Protein AF-A0A804QPY0-F1 (afdb_monomer)

pLDDT: mean 71.07, std 9.83, range [40.19, 86.0]

Radius of gyration: 13.79 Å; Cα contacts (8 Å, |Δi|>4): 70; chains: 1; bounding box: 32×30×35 Å

Structure (mmCIF, N/CA/C/O backbone):
data_AF-A0A804QPY0-F1
#
_entry.id   AF-A0A804QPY0-F1
#
loop_
_atom_site.group_PDB
_atom_site.id
_atom_site.type_symbol
_atom_site.label_atom_id
_atom_site.label_alt_id
_atom_site.label_comp_id
_atom_site.label_asym_id
_atom_site.label_entity_id
_atom_site.label_seq_id
_atom_site.pdbx_PDB_ins_code
_atom_site.Cartn_x
_atom_site.Cartn_y
_atom_site.Cartn_z
_atom_site.occupancy
_atom_site.B_iso_or_equiv
_atom_site.auth_seq_id
_atom_site.auth_comp_id
_atom_site.auth_asym_id
_atom_site.auth_atom_id
_atom_site.pdbx_PDB_model_num
ATOM 1 N N . MET A 1 1 ? -19.827 -6.865 2.631 1.00 59.22 1 MET A N 1
ATOM 2 C CA . MET A 1 1 ? -18.628 -6.000 2.678 1.00 59.22 1 MET A CA 1
ATOM 3 C C . MET A 1 1 ? -17.445 -6.795 3.195 1.00 59.22 1 MET A C 1
ATOM 5 O O . MET A 1 1 ? -17.617 -7.568 4.128 1.00 59.22 1 MET A O 1
ATOM 9 N N . TRP A 1 2 ? -16.273 -6.651 2.582 1.00 71.25 2 TRP A N 1
ATOM 10 C CA . TRP A 1 2 ? -15.052 -7.360 2.980 1.00 71.25 2 TRP A CA 1
ATOM 11 C C . TRP A 1 2 ? -14.426 -6.746 4.248 1.00 71.25 2 TRP A C 1
ATOM 13 O O . TRP A 1 2 ? -13.982 -7.489 5.119 1.00 71.25 2 TRP A O 1
ATOM 23 N N . ALA A 1 3 ? -14.504 -5.421 4.409 1.00 67.69 3 ALA A N 1
ATOM 24 C CA . ALA A 1 3 ? -13.954 -4.667 5.540 1.00 67.69 3 ALA A CA 1
ATOM 25 C C . ALA A 1 3 ? -14.430 -5.157 6.923 1.00 67.69 3 ALA A C 1
ATOM 27 O O . ALA A 1 3 ? -13.619 -5.367 7.815 1.00 67.69 3 ALA A O 1
ATOM 28 N N . VAL A 1 4 ? -15.726 -5.446 7.095 1.00 68.56 4 VAL A N 1
ATOM 29 C CA . VAL A 1 4 ? -16.289 -5.966 8.365 1.00 68.56 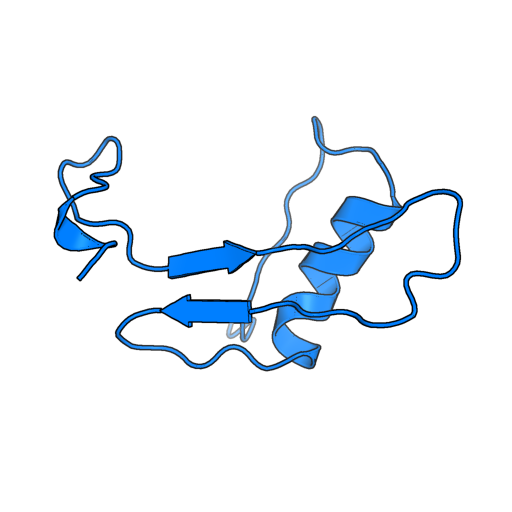4 VAL A CA 1
ATOM 30 C C . VAL A 1 4 ? -15.767 -7.348 8.764 1.00 68.56 4 VAL A C 1
ATOM 32 O O . VAL A 1 4 ? -15.858 -7.712 9.932 1.00 68.56 4 VAL A O 1
ATOM 35 N N . LYS A 1 5 ? -15.221 -8.124 7.821 1.00 78.50 5 LYS A N 1
ATOM 36 C CA . LYS A 1 5 ? -14.626 -9.438 8.110 1.00 78.50 5 LYS A CA 1
ATOM 37 C C . LYS A 1 5 ? -13.149 -9.353 8.496 1.00 78.50 5 LYS A C 1
ATOM 39 O O . LYS A 1 5 ? -12.597 -10.344 8.958 1.00 78.50 5 LYS A O 1
ATOM 44 N N . HIS A 1 6 ? -12.516 -8.200 8.297 1.00 77.38 6 HIS A N 1
ATOM 45 C CA . HIS A 1 6 ? -11.097 -8.002 8.557 1.00 77.38 6 HIS A CA 1
ATOM 46 C C . HIS A 1 6 ? -10.977 -6.984 9.679 1.00 77.38 6 HIS A C 1
ATOM 48 O O . HIS A 1 6 ? -11.291 -5.812 9.505 1.00 77.38 6 HIS A O 1
ATOM 54 N N . VAL A 1 7 ? -10.582 -7.452 10.858 1.00 76.50 7 VAL A N 1
ATOM 55 C CA . VAL A 1 7 ? -10.574 -6.652 12.081 1.00 76.50 7 VAL A CA 1
ATOM 56 C C . VAL A 1 7 ? -9.126 -6.438 12.498 1.00 76.50 7 VAL A C 1
ATOM 58 O O . VAL A 1 7 ? -8.360 -7.394 12.601 1.00 76.50 7 VAL A O 1
ATOM 61 N N . GLY A 1 8 ? -8.736 -5.178 12.687 1.00 76.56 8 GLY A N 1
ATOM 62 C CA . GLY A 1 8 ? -7.391 -4.837 13.142 1.00 76.56 8 GLY A CA 1
ATOM 63 C C . GLY A 1 8 ? -7.169 -5.193 14.620 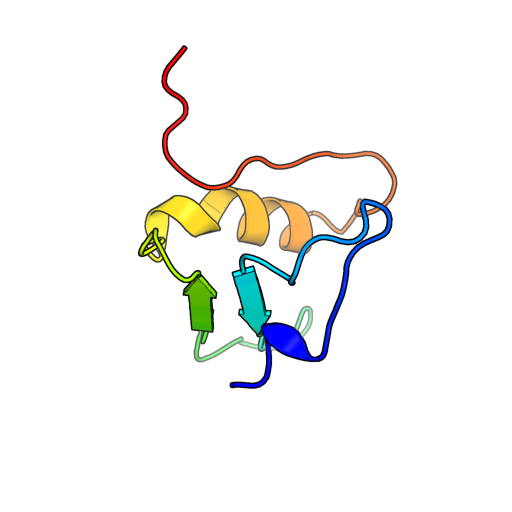1.00 76.56 8 GLY A C 1
ATOM 64 O O . GLY A 1 8 ? -8.126 -5.515 15.327 1.00 76.56 8 GLY A O 1
ATOM 65 N N . PRO A 1 9 ? -5.934 -5.049 15.137 1.00 78.56 9 PRO A N 1
ATOM 66 C CA . PRO A 1 9 ? -5.596 -5.381 16.528 1.00 78.56 9 PRO A CA 1
ATOM 67 C C . PRO A 1 9 ? -6.463 -4.675 17.582 1.00 78.56 9 PRO A C 1
ATOM 69 O O . PRO A 1 9 ? -6.623 -5.168 18.691 1.00 78.56 9 PRO A O 1
AT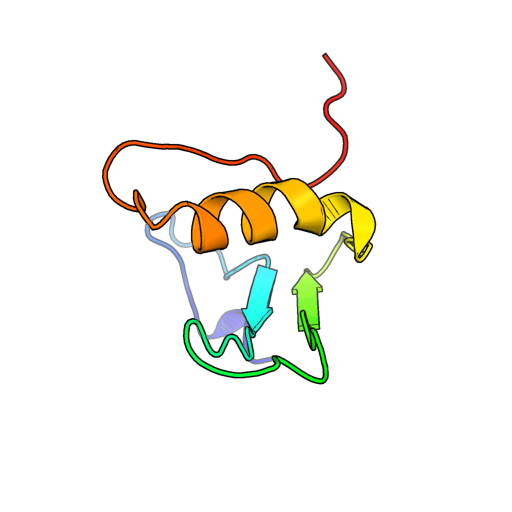OM 72 N N . SER A 1 10 ? -7.049 -3.525 17.234 1.00 85.81 10 SER A N 1
ATOM 73 C CA . SER A 1 10 ? -7.946 -2.749 18.097 1.00 85.81 10 SER A CA 1
ATOM 74 C C . SER A 1 10 ? -9.404 -3.231 18.102 1.00 85.81 10 SER A C 1
ATOM 76 O O . SER A 1 10 ? -10.258 -2.560 18.679 1.00 85.81 10 SER A O 1
ATOM 78 N N . GLY A 1 11 ? -9.730 -4.338 17.426 1.00 8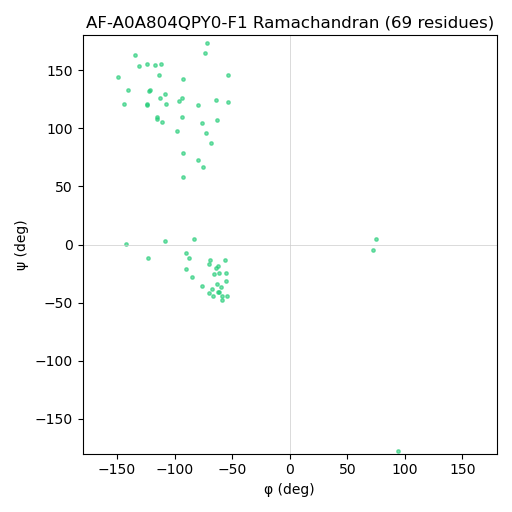6.00 11 GLY A N 1
ATOM 79 C CA . GLY A 1 11 ? -11.104 -4.841 17.322 1.00 86.00 11 GLY A CA 1
ATOM 80 C C . GLY A 1 11 ? -11.994 -4.042 16.361 1.00 86.00 11 GLY A C 1
ATOM 81 O O . GLY A 1 11 ? -13.187 -4.315 16.249 1.00 86.00 11 GLY A O 1
ATOM 82 N N . LYS A 1 12 ? -11.434 -3.055 15.651 1.00 82.44 12 LYS A N 1
ATOM 83 C CA . LYS A 1 12 ? -12.166 -2.236 14.677 1.00 82.44 12 LYS A CA 1
ATOM 84 C C . LYS A 1 12 ? -12.044 -2.819 13.264 1.00 82.44 12 LYS A C 1
ATOM 86 O O . LYS A 1 12 ? -10.958 -3.292 12.914 1.00 82.44 12 LYS A O 1
ATOM 91 N N . PRO A 1 13 ? -13.111 -2.762 12.443 1.00 79.19 13 PRO A N 1
ATOM 92 C CA . PRO A 1 13 ? -13.037 -3.132 11.034 1.00 79.19 13 PRO A CA 1
ATOM 93 C C . PRO A 1 13 ? -11.921 -2.375 10.315 1.00 79.19 13 PRO A C 1
ATOM 95 O O . PRO A 1 13 ? -11.653 -1.208 10.625 1.00 79.19 13 PRO A O 1
ATOM 98 N N . VAL A 1 14 ? -11.290 -3.032 9.344 1.00 76.44 14 VAL A N 1
ATOM 99 C CA . VAL A 1 14 ? -10.343 -2.399 8.427 1.00 76.44 14 VAL A CA 1
ATOM 100 C C . VAL A 1 14 ? -11.028 -1.196 7.792 1.00 76.44 14 VAL A C 1
ATOM 102 O O . VAL A 1 14 ? -12.088 -1.316 7.187 1.00 76.44 14 VAL A O 1
ATOM 105 N N . GLN A 1 15 ? -10.420 -0.023 7.961 1.00 75.31 15 GLN A N 1
ATOM 106 C CA . GLN A 1 15 ? -10.993 1.221 7.455 1.00 75.31 15 GLN A CA 1
ATOM 107 C C . GLN A 1 15 ? -10.631 1.465 5.997 1.00 75.31 15 GLN A C 1
ATOM 109 O O . GLN A 1 15 ? -11.392 2.137 5.317 1.00 75.31 15 GLN A O 1
ATOM 114 N N . ALA A 1 16 ? -9.489 0.950 5.542 1.00 75.19 16 ALA A N 1
ATOM 115 C CA . ALA A 1 16 ? -8.980 1.109 4.190 1.00 75.19 16 ALA A CA 1
ATOM 116 C C . ALA A 1 16 ? -8.169 -0.125 3.786 1.00 75.19 16 ALA A C 1
ATOM 118 O O . ALA A 1 16 ? -7.430 -0.662 4.613 1.00 75.19 16 ALA A O 1
ATOM 119 N N . ALA A 1 17 ? -8.235 -0.526 2.520 1.00 75.69 17 ALA A N 1
ATOM 120 C CA . ALA A 1 17 ? -7.186 -1.343 1.913 1.00 75.69 17 ALA A CA 1
ATOM 121 C C . ALA A 1 17 ? -6.645 -0.672 0.668 1.00 75.69 17 ALA A C 1
ATOM 123 O O . ALA A 1 17 ? -7.324 0.115 0.014 1.00 75.69 17 ALA A O 1
ATOM 124 N N . LEU A 1 18 ? -5.411 -1.043 0.365 1.00 73.81 18 LEU A N 1
ATOM 125 C CA . LEU A 1 18 ? -4.671 -0.612 -0.792 1.00 73.81 18 LEU A CA 1
ATOM 126 C C . LEU A 1 18 ? -4.228 -1.863 -1.548 1.00 73.81 18 LEU A C 1
ATOM 128 O O . LEU A 1 18 ? -3.494 -2.686 -1.001 1.00 73.81 18 LEU A O 1
ATOM 132 N N . LEU A 1 19 ? -4.659 -2.001 -2.799 1.00 74.44 19 LEU A N 1
ATOM 133 C CA . LEU A 1 19 ? -4.083 -2.987 -3.707 1.00 74.44 19 LEU A CA 1
ATOM 134 C C . LEU A 1 19 ? -2.974 -2.312 -4.513 1.00 74.44 19 LEU A C 1
ATOM 136 O O . LEU A 1 19 ? -3.228 -1.291 -5.147 1.00 74.44 19 LEU A O 1
ATOM 140 N N . LEU A 1 20 ? -1.762 -2.876 -4.502 1.00 70.56 20 LEU A N 1
ATOM 141 C CA . LEU A 1 20 ? -0.700 -2.468 -5.420 1.00 70.56 20 LEU A CA 1
ATOM 142 C C . LEU A 1 20 ? -0.437 -3.523 -6.464 1.00 70.56 20 LEU A C 1
ATOM 144 O O . LEU A 1 20 ? -0.115 -4.664 -6.145 1.00 70.56 20 LEU A O 1
ATOM 148 N N . ASN A 1 21 ? -0.425 -3.070 -7.709 1.00 69.75 21 ASN A N 1
ATOM 149 C CA . ASN A 1 21 ? 0.332 -3.730 -8.751 1.00 69.75 21 ASN A CA 1
ATOM 150 C C . ASN A 1 21 ? 1.658 -2.978 -8.919 1.00 69.75 21 ASN A C 1
ATOM 152 O O . ASN A 1 21 ? 1.697 -1.920 -9.546 1.00 69.75 21 ASN A O 1
ATOM 156 N N . TYR A 1 22 ? 2.715 -3.486 -8.287 1.00 68.88 22 TYR A N 1
ATOM 157 C CA . TYR A 1 22 ? 4.061 -2.922 -8.353 1.00 68.88 22 TYR A CA 1
ATOM 158 C C . TYR A 1 22 ? 5.044 -3.982 -8.841 1.00 68.88 22 TYR A C 1
ATOM 160 O O . TYR A 1 22 ? 5.208 -5.021 -8.204 1.00 68.88 22 TYR A O 1
ATOM 168 N N . ALA A 1 23 ? 5.715 -3.695 -9.956 1.00 68.75 23 ALA A N 1
ATOM 169 C CA . ALA A 1 23 ? 6.825 -4.489 -10.467 1.00 68.75 23 ALA A CA 1
ATOM 170 C C . ALA A 1 23 ? 8.128 -3.675 -10.336 1.00 68.75 23 ALA A C 1
ATOM 172 O O . ALA A 1 23 ? 8.330 -2.752 -11.122 1.00 68.75 23 ALA A O 1
ATOM 173 N N . PRO A 1 24 ? 9.022 -3.986 -9.378 1.00 63.00 24 PRO A N 1
ATOM 174 C CA . PRO A 1 24 ? 10.240 -3.199 -9.152 1.00 63.00 24 PRO A CA 1
ATOM 175 C C . PRO A 1 24 ? 11.251 -3.254 -10.311 1.00 63.00 24 PRO A C 1
ATOM 177 O O . PRO A 1 24 ? 12.042 -2.333 -10.472 1.00 63.00 24 PRO A O 1
ATOM 180 N N . SER A 1 25 ? 11.238 -4.317 -11.121 1.00 70.50 25 SER A N 1
ATOM 181 C CA . SER A 1 25 ? 12.195 -4.557 -12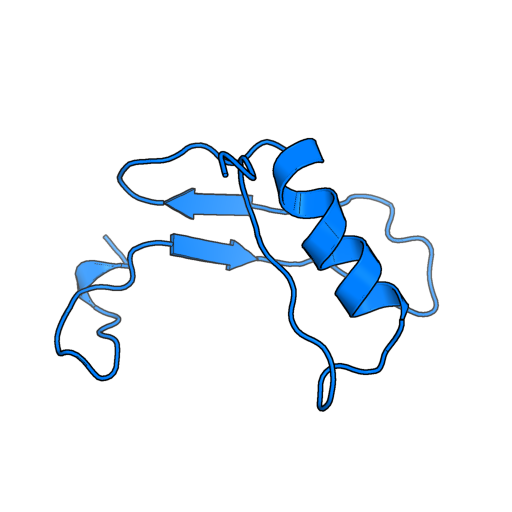.214 1.00 70.50 25 SER A CA 1
ATOM 182 C C . SER A 1 25 ? 11.604 -4.389 -13.619 1.00 70.50 25 SER A C 1
ATOM 184 O O . SER A 1 25 ? 12.293 -4.625 -14.610 1.00 70.50 25 SER A O 1
ATOM 186 N N . GLY A 1 26 ? 10.333 -4.000 -13.729 1.00 64.69 26 GLY A N 1
ATOM 187 C CA . GLY A 1 26 ? 9.639 -3.870 -15.008 1.00 64.69 26 GLY A CA 1
ATOM 188 C C . GLY A 1 26 ? 8.850 -2.568 -15.096 1.00 64.69 26 GLY A C 1
ATOM 189 O O . GLY A 1 26 ? 8.578 -1.938 -14.076 1.00 64.69 26 GLY A O 1
ATOM 190 N N . PRO A 1 27 ? 8.442 -2.139 -16.302 1.00 56.25 27 PRO A N 1
ATOM 191 C CA . PRO A 1 27 ? 7.544 -1.005 -16.422 1.00 56.25 27 PRO A CA 1
ATOM 192 C C . PRO A 1 27 ? 6.220 -1.378 -15.749 1.00 56.25 27 PRO A C 1
ATOM 194 O O . PRO A 1 27 ? 5.451 -2.178 -16.283 1.00 56.25 27 PRO A O 1
ATOM 197 N N . SER A 1 28 ? 5.950 -0.810 -14.573 1.00 54.72 28 SER A N 1
ATOM 198 C CA . SER A 1 28 ? 4.622 -0.845 -13.963 1.00 54.72 28 SER A CA 1
ATOM 199 C C . SER A 1 28 ? 3.717 0.015 -14.841 1.00 54.72 28 SER A C 1
ATOM 201 O O . SER A 1 28 ? 3.640 1.228 -14.681 1.00 54.72 28 SER A O 1
ATOM 203 N N . ARG A 1 29 ? 3.124 -0.590 -15.878 1.00 56.16 29 ARG A N 1
ATOM 204 C CA . ARG A 1 29 ? 2.408 0.151 -16.937 1.00 56.16 29 ARG A CA 1
ATOM 205 C C . ARG A 1 29 ? 1.111 0.783 -16.455 1.00 56.16 29 ARG A C 1
ATOM 207 O O . ARG A 1 29 ? 0.543 1.616 -17.146 1.00 56.16 29 ARG A O 1
ATOM 214 N N . LEU A 1 30 ? 0.651 0.389 -15.278 1.00 52.81 30 LEU A N 1
ATOM 215 C CA . LEU A 1 30 ? -0.498 0.948 -14.602 1.00 52.81 30 LEU A CA 1
ATOM 216 C C . LEU A 1 30 ? -0.104 1.005 -13.126 1.00 52.81 30 LEU A C 1
ATOM 218 O O . LEU A 1 30 ? 0.439 0.034 -12.599 1.00 52.81 30 LEU A O 1
ATOM 222 N N . LEU A 1 31 ? -0.345 2.130 -12.464 1.00 55.00 31 LEU A N 1
ATOM 223 C CA . LEU A 1 31 ? -0.391 2.206 -11.007 1.00 55.00 31 LEU A CA 1
ATOM 224 C C . LEU A 1 31 ? -1.861 2.008 -10.607 1.00 55.00 31 LEU A C 1
ATOM 226 O O . LEU A 1 31 ? -2.541 3.005 -10.370 1.00 55.00 31 LEU A O 1
ATOM 230 N N . PRO A 1 32 ? -2.423 0.782 -10.570 1.00 54.56 32 PRO A N 1
ATOM 231 C CA . PRO A 1 32 ? -3.750 0.586 -10.025 1.00 54.56 32 PRO A CA 1
ATOM 232 C C . PRO A 1 32 ? -3.594 0.556 -8.510 1.00 54.56 32 PRO A C 1
ATOM 234 O O . PRO A 1 32 ? -3.637 -0.495 -7.883 1.00 54.56 32 PRO A O 1
ATOM 237 N N . VAL A 1 33 ? -3.345 1.723 -7.931 1.00 59.25 33 VAL A N 1
ATOM 238 C CA . VAL A 1 33 ? -3.614 1.941 -6.521 1.00 59.25 33 VAL A CA 1
ATOM 239 C C . VAL A 1 33 ? -5.133 2.033 -6.411 1.00 59.25 33 VAL A C 1
ATOM 241 O O . VAL A 1 33 ? -5.727 3.072 -6.685 1.00 59.25 33 VAL A O 1
ATOM 244 N N . VAL A 1 34 ? -5.769 0.912 -6.074 1.00 58.03 34 VAL A N 1
ATOM 245 C CA . VAL A 1 34 ? -7.182 0.908 -5.689 1.00 58.03 34 VAL A CA 1
ATOM 246 C C . VAL A 1 34 ? -7.214 1.030 -4.179 1.00 58.03 34 VAL A C 1
ATOM 248 O O . VAL A 1 34 ? -6.800 0.110 -3.470 1.00 58.03 34 VAL A O 1
ATOM 251 N N . VAL A 1 35 ? -7.663 2.191 -3.710 1.00 62.38 35 VAL A N 1
ATOM 252 C CA . VAL A 1 35 ? -7.952 2.433 -2.301 1.00 62.38 35 VAL A CA 1
ATOM 253 C C . VAL A 1 35 ? -9.452 2.490 -2.129 1.00 62.38 35 VAL A C 1
ATOM 255 O O . VAL A 1 35 ? -10.114 3.345 -2.712 1.00 62.38 35 VAL A O 1
ATOM 258 N N . GLU A 1 36 ? -9.980 1.607 -1.294 1.00 59.31 36 GLU A N 1
ATOM 259 C CA . GLU A 1 36 ? -11.350 1.712 -0.814 1.00 59.31 36 GLU A CA 1
ATOM 260 C C . GLU A 1 36 ? -11.295 1.939 0.699 1.00 59.31 36 GLU A C 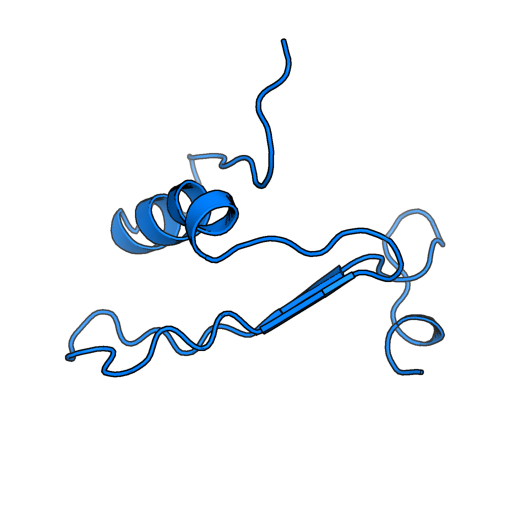1
ATOM 262 O O . GLU A 1 36 ? -10.888 1.053 1.453 1.00 59.31 36 GLU A O 1
ATOM 267 N N . GLN A 1 37 ? -11.646 3.154 1.130 1.00 64.69 37 GLN A N 1
ATOM 268 C CA . GLN A 1 37 ? -11.830 3.522 2.531 1.00 64.69 37 GLN A CA 1
ATOM 269 C C . GLN A 1 37 ? -13.250 4.042 2.710 1.00 64.69 37 GLN A C 1
ATOM 271 O O . GLN A 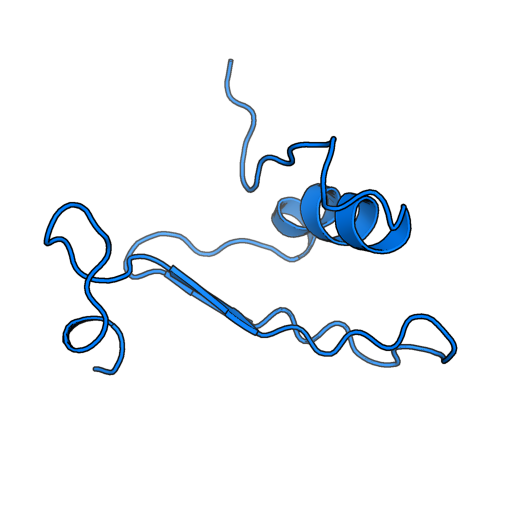1 37 ? -13.669 4.924 1.963 1.00 64.69 37 GLN A O 1
ATOM 276 N N . GLU A 1 38 ? -13.971 3.559 3.729 1.00 64.25 38 GLU A N 1
ATOM 277 C CA . GLU A 1 38 ? -15.399 3.877 3.935 1.00 64.25 38 GLU A CA 1
ATOM 278 C C . GLU A 1 38 ? -15.707 5.387 4.025 1.00 64.25 38 GLU A C 1
ATOM 280 O O . GLU A 1 38 ? -16.872 5.775 3.979 1.00 64.25 38 GLU A O 1
ATOM 285 N N . ARG A 1 39 ? -14.700 6.263 4.186 1.00 64.62 39 ARG A N 1
ATOM 286 C CA . ARG A 1 39 ? -14.906 7.704 4.425 1.00 64.62 39 ARG A CA 1
ATOM 287 C C . ARG A 1 39 ? -13.913 8.660 3.757 1.00 64.62 39 ARG A C 1
ATOM 289 O O . ARG A 1 39 ? -14.041 9.866 3.952 1.00 64.62 39 ARG A O 1
ATOM 296 N N . ARG A 1 40 ? -12.922 8.179 3.001 1.00 64.19 40 ARG A N 1
ATOM 297 C CA . ARG A 1 40 ? -11.922 9.044 2.348 1.00 64.19 40 ARG A CA 1
ATOM 298 C C . ARG A 1 40 ? -11.540 8.487 0.984 1.00 64.19 40 ARG A C 1
ATOM 300 O O . ARG A 1 40 ? -11.024 7.382 0.889 1.00 64.19 40 ARG A O 1
ATOM 307 N N . GLN A 1 41 ? -11.765 9.280 -0.060 1.00 68.69 41 GLN A N 1
ATOM 308 C CA . GLN A 1 41 ? -11.118 9.054 -1.347 1.00 68.69 41 GLN A CA 1
ATOM 309 C C . GLN A 1 41 ? -9.702 9.611 -1.259 1.00 68.69 41 GLN A C 1
ATOM 311 O O . GLN A 1 41 ? -9.518 10.793 -0.980 1.00 68.69 41 GLN A O 1
ATOM 316 N N . LEU A 1 42 ? -8.716 8.744 -1.457 1.00 72.44 42 LEU A N 1
ATOM 317 C CA . LEU A 1 42 ? -7.322 9.135 -1.601 1.00 72.44 42 LEU A CA 1
ATOM 318 C C . LEU A 1 42 ? -7.027 9.235 -3.093 1.00 72.44 42 LEU A C 1
ATOM 320 O O . LEU A 1 42 ? -7.269 8.290 -3.846 1.00 72.44 42 LEU A O 1
ATOM 324 N N . SER A 1 43 ? -6.555 10.398 -3.527 1.00 75.81 43 SER A N 1
ATOM 325 C CA . SER A 1 43 ? -6.150 10.601 -4.911 1.00 75.81 43 SER A CA 1
ATOM 326 C C . SER A 1 43 ? -4.830 9.885 -5.192 1.00 75.81 43 SER A C 1
ATOM 328 O O . SER A 1 43 ? -4.073 9.540 -4.283 1.00 75.81 43 SER A O 1
ATOM 330 N N . ALA A 1 44 ? -4.499 9.715 -6.472 1.00 73.62 44 ALA A N 1
ATOM 331 C CA . ALA A 1 44 ? -3.178 9.223 -6.856 1.00 73.62 44 ALA A CA 1
ATOM 332 C C . ALA A 1 44 ? -2.042 10.094 -6.278 1.00 73.62 44 ALA A C 1
ATOM 334 O O . ALA A 1 44 ? -0.984 9.571 -5.939 1.00 73.62 44 ALA A O 1
ATOM 335 N N . PHE A 1 45 ? -2.278 11.402 -6.115 1.00 78.69 45 PHE A N 1
ATOM 336 C CA . PHE A 1 45 ? -1.308 12.328 -5.535 1.00 78.69 45 PHE A CA 1
ATOM 337 C C . PHE A 1 45 ? -1.104 12.085 -4.034 1.00 78.69 45 PHE A C 1
ATOM 339 O O . PHE A 1 45 ? 0.034 12.036 -3.573 1.00 78.69 45 PHE A O 1
ATOM 346 N N . ASP A 1 46 ? -2.182 11.830 -3.284 1.00 79.06 46 ASP A N 1
ATOM 347 C CA . ASP A 1 46 ? -2.105 11.494 -1.852 1.00 79.06 46 ASP A CA 1
ATOM 348 C C . ASP A 1 46 ? -1.308 10.208 -1.591 1.00 79.06 46 ASP A C 1
ATOM 350 O O . ASP A 1 46 ? -0.758 10.015 -0.507 1.00 79.06 46 ASP A O 1
ATOM 354 N N . MET A 1 47 ? -1.246 9.328 -2.594 1.00 79.12 47 MET A N 1
ATOM 355 C CA . MET A 1 47 ? -0.539 8.049 -2.553 1.00 79.12 47 MET A CA 1
ATOM 356 C C . MET A 1 47 ? 0.922 8.149 -3.010 1.00 79.12 47 MET A C 1
ATOM 358 O O . MET A 1 47 ? 1.667 7.177 -2.874 1.00 79.12 47 MET A O 1
ATOM 362 N N . GLN A 1 48 ? 1.367 9.301 -3.522 1.00 79.31 48 GLN A N 1
ATOM 363 C CA . GLN A 1 48 ? 2.734 9.479 -4.016 1.00 79.31 48 GLN A CA 1
ATOM 364 C C . GLN A 1 48 ? 3.810 9.207 -2.947 1.00 79.31 48 GLN A C 1
ATOM 366 O O . GLN A 1 48 ? 4.740 8.458 -3.255 1.00 79.31 48 GLN A O 1
ATOM 371 N N . PRO A 1 49 ? 3.687 9.682 -1.685 1.00 82.31 49 PRO A N 1
ATOM 372 C CA . PRO A 1 49 ? 4.683 9.392 -0.650 1.00 82.31 49 PRO A CA 1
ATOM 373 C C . PRO A 1 49 ? 4.843 7.895 -0.385 1.00 82.31 49 PRO A C 1
ATOM 375 O O . PRO A 1 49 ? 5.951 7.408 -0.161 1.00 82.31 49 PRO A O 1
ATOM 378 N N . PHE A 1 50 ? 3.736 7.154 -0.452 1.00 81.12 50 PHE A N 1
ATOM 379 C CA . PHE A 1 50 ? 3.744 5.707 -0.322 1.00 81.12 50 PHE A CA 1
ATOM 380 C C . PHE A 1 50 ? 4.463 5.036 -1.505 1.00 81.12 50 PHE A C 1
ATOM 382 O O . PHE A 1 50 ? 5.295 4.152 -1.301 1.00 81.12 50 PHE A O 1
ATOM 389 N N . LEU A 1 51 ? 4.198 5.472 -2.742 1.00 78.88 51 LEU A N 1
ATOM 390 C CA . LEU A 1 51 ? 4.888 4.939 -3.922 1.00 78.88 51 LEU A CA 1
ATOM 391 C C . LEU A 1 51 ? 6.392 5.214 -3.875 1.00 78.88 51 LEU A C 1
ATOM 393 O O . LEU A 1 51 ? 7.187 4.337 -4.210 1.00 78.88 51 LEU A O 1
ATOM 397 N N . ASP A 1 52 ? 6.791 6.407 -3.442 1.00 81.00 52 ASP A N 1
ATOM 398 C CA . ASP A 1 52 ? 8.201 6.767 -3.312 1.00 81.00 52 ASP A CA 1
ATOM 399 C C . ASP A 1 52 ? 8.887 5.954 -2.209 1.00 81.00 52 ASP A C 1
ATOM 401 O O . ASP A 1 52 ? 10.012 5.496 -2.399 1.00 81.00 52 ASP A O 1
ATOM 405 N N . PHE A 1 53 ? 8.194 5.707 -1.095 1.00 83.06 53 PHE A N 1
ATOM 406 C CA . PHE A 1 53 ? 8.657 4.811 -0.034 1.00 83.06 53 PHE A CA 1
ATOM 407 C C . PHE A 1 53 ? 8.896 3.383 -0.547 1.00 83.06 53 PHE A C 1
ATOM 409 O O . PHE A 1 53 ? 9.975 2.829 -0.335 1.00 83.06 53 PHE A O 1
ATOM 416 N N . VAL A 1 54 ? 7.950 2.809 -1.300 1.00 79.12 54 VAL A N 1
ATOM 417 C CA . VAL A 1 54 ? 8.113 1.472 -1.900 1.00 79.12 54 VAL A CA 1
ATOM 418 C C . VAL A 1 54 ? 9.290 1.436 -2.881 1.00 79.12 54 VAL A C 1
ATOM 420 O O . VAL A 1 54 ? 10.071 0.483 -2.868 1.00 79.12 54 VAL A O 1
ATOM 423 N N . LYS A 1 55 ? 9.466 2.481 -3.701 1.00 78.12 55 LYS A N 1
ATOM 424 C CA . LYS A 1 55 ? 10.582 2.583 -4.658 1.00 78.12 55 LYS A CA 1
ATOM 425 C C . LYS A 1 55 ? 11.953 2.640 -3.986 1.00 78.12 55 LYS A C 1
ATOM 427 O O . LYS A 1 55 ? 12.907 2.112 -4.549 1.00 78.12 55 LYS A O 1
ATOM 432 N N . ARG A 1 56 ? 12.069 3.260 -2.806 1.00 82.06 56 ARG A N 1
ATOM 433 C CA . ARG A 1 56 ? 13.336 3.331 -2.056 1.00 82.06 56 ARG A CA 1
ATOM 434 C C . ARG A 1 56 ? 13.770 1.984 -1.472 1.00 82.06 56 ARG A C 1
ATOM 436 O O . ARG A 1 56 ? 14.932 1.839 -1.112 1.00 82.06 56 ARG A O 1
ATOM 443 N N . GLY A 1 57 ? 12.872 1.002 -1.374 1.00 75.69 57 GLY A N 1
ATOM 444 C CA . GLY A 1 57 ? 13.200 -0.367 -0.958 1.00 75.69 57 GLY A CA 1
ATOM 445 C C . GLY A 1 57 ? 13.525 -0.552 0.532 1.00 75.69 57 GLY A C 1
ATOM 446 O O . GLY A 1 57 ? 13.656 -1.688 0.979 1.00 75.69 57 GLY A O 1
ATOM 447 N N . ASN A 1 58 ? 13.584 0.519 1.328 1.00 69.56 58 ASN A N 1
ATOM 448 C CA . ASN A 1 58 ? 13.877 0.469 2.765 1.00 69.56 58 ASN A CA 1
ATOM 449 C C . ASN A 1 58 ? 12.604 0.383 3.622 1.00 69.56 58 ASN A C 1
ATOM 451 O O . ASN A 1 58 ? 12.355 1.207 4.501 1.00 69.56 58 ASN A O 1
ATOM 455 N N . LEU A 1 59 ? 11.800 -0.661 3.393 1.00 71.75 59 LEU A N 1
ATOM 456 C CA . LEU A 1 59 ? 10.504 -0.851 4.065 1.00 71.75 59 LEU A CA 1
ATOM 457 C C . LEU A 1 59 ? 10.599 -1.006 5.596 1.00 71.75 59 LEU A C 1
ATOM 459 O O . LEU A 1 59 ? 9.597 -0.870 6.289 1.00 71.75 59 LEU A O 1
ATOM 463 N N . GLN A 1 60 ? 11.781 -1.338 6.117 1.00 70.81 60 GLN A N 1
ATOM 464 C CA . GLN A 1 60 ? 11.999 -1.694 7.524 1.00 70.81 60 GL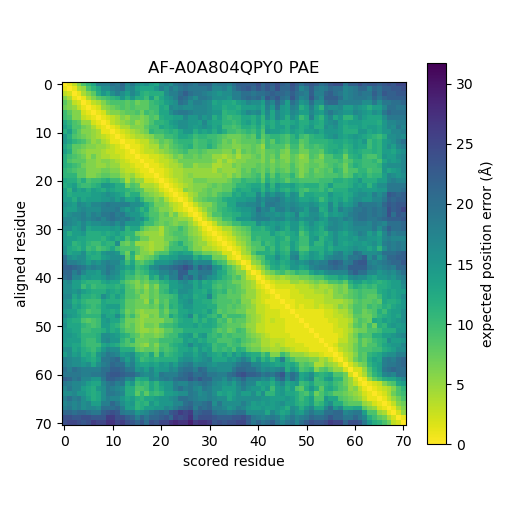N A CA 1
ATOM 465 C C . GLN A 1 60 ? 12.330 -0.481 8.410 1.00 70.81 60 GLN A C 1
ATOM 467 O O . GLN A 1 60 ? 12.194 -0.565 9.627 1.00 70.81 60 GLN A O 1
ATOM 472 N N . THR A 1 61 ? 12.803 0.626 7.826 1.00 78.81 61 THR A N 1
ATOM 473 C CA . THR A 1 61 ? 13.390 1.750 8.585 1.00 78.81 61 THR A CA 1
ATOM 474 C C . THR A 1 61 ? 12.712 3.090 8.338 1.00 78.81 61 THR A C 1
ATOM 476 O O . THR A 1 61 ? 12.991 4.050 9.050 1.00 78.81 61 THR A O 1
ATOM 479 N N . GLU A 1 62 ? 11.853 3.184 7.327 1.00 79.06 62 GLU A N 1
ATOM 480 C CA . GLU A 1 62 ? 11.175 4.424 6.962 1.00 79.06 62 GLU A CA 1
ATOM 481 C C . GLU A 1 62 ? 9.668 4.345 7.236 1.00 79.06 62 GLU A C 1
ATOM 483 O O . GLU A 1 62 ? 9.058 3.276 7.241 1.00 79.06 62 GLU A O 1
ATOM 488 N N . PHE A 1 63 ? 9.063 5.515 7.434 1.00 82.81 63 PHE A N 1
ATOM 489 C CA . PHE A 1 63 ? 7.619 5.685 7.525 1.00 82.81 63 PHE A CA 1
ATOM 490 C C . PHE A 1 63 ? 7.142 6.574 6.380 1.00 82.81 63 PHE A C 1
ATOM 492 O O . PHE A 1 63 ? 7.883 7.416 5.871 1.00 82.81 63 PHE A O 1
ATOM 499 N N . PHE A 1 64 ? 5.880 6.411 6.001 1.00 81.94 64 PHE A N 1
ATOM 500 C CA . PHE A 1 64 ? 5.204 7.275 5.043 1.00 81.94 64 PHE A CA 1
ATOM 501 C C . PHE A 1 64 ? 3.855 7.708 5.615 1.00 81.94 64 PHE A C 1
ATOM 503 O O . PHE A 1 64 ? 3.244 6.996 6.414 1.00 81.94 64 PHE A O 1
ATOM 510 N N . SER A 1 65 ? 3.382 8.863 5.163 1.00 81.38 65 SER A N 1
ATOM 511 C CA . SER A 1 65 ? 2.036 9.357 5.444 1.00 81.38 65 SER A CA 1
ATOM 512 C C . SER A 1 65 ? 1.239 9.400 4.149 1.00 81.38 65 SER A C 1
ATOM 514 O O . SER A 1 65 ? 1.796 9.659 3.083 1.00 81.38 65 SER A O 1
ATOM 516 N N . VAL A 1 66 ? -0.062 9.139 4.247 1.00 76.94 66 VAL A N 1
ATOM 517 C CA . VAL A 1 66 ? -1.000 9.204 3.122 1.00 76.94 66 VAL A CA 1
ATOM 518 C C . VAL A 1 66 ? -2.097 10.208 3.453 1.00 76.94 66 VAL A C 1
ATOM 520 O O . VAL A 1 66 ? -2.681 10.164 4.539 1.00 76.94 66 VAL A O 1
ATOM 523 N N . GLY A 1 67 ? -2.393 11.081 2.493 1.00 74.38 67 GLY A N 1
ATOM 524 C CA . GLY A 1 67 ? -3.371 12.156 2.626 1.00 74.38 67 GLY A CA 1
ATOM 525 C C . GLY A 1 67 ? -2.758 13.495 3.054 1.00 74.38 67 GLY A C 1
ATOM 526 O O . GLY A 1 67 ? -1.541 13.608 3.205 1.00 74.38 67 GLY A O 1
ATOM 527 N N . PRO A 1 68 ? -3.599 14.525 3.246 1.00 64.88 68 PRO A N 1
ATOM 528 C CA . PRO A 1 68 ? -3.126 15.881 3.475 1.00 64.88 68 PRO A CA 1
ATOM 529 C C . PRO A 1 68 ? -2.330 16.003 4.774 1.00 64.88 68 PRO A C 1
ATOM 531 O O . PRO A 1 68 ? -2.845 15.714 5.858 1.00 64.88 68 PRO A O 1
ATOM 534 N N . THR A 1 69 ? -1.100 16.499 4.668 1.00 57.66 69 THR A N 1
ATOM 535 C CA . THR A 1 69 ? -0.278 16.932 5.801 1.00 57.66 69 THR A CA 1
ATOM 536 C C . THR A 1 69 ? -0.800 18.279 6.306 1.00 57.66 69 THR A C 1
ATOM 538 O O . THR A 1 69 ? -0.159 19.310 6.131 1.00 57.66 69 THR A O 1
ATOM 541 N N . TYR A 1 70 ? -2.007 18.314 6.871 1.00 47.09 70 TYR A N 1
ATOM 542 C CA . TYR A 1 70 ? -2.393 19.470 7.676 1.00 47.09 70 TYR A CA 1
ATOM 543 C C . TYR A 1 70 ? -1.673 19.338 9.015 1.00 47.09 70 TYR A C 1
ATOM 545 O O . TYR A 1 70 ? -2.011 18.470 9.821 1.00 47.09 70 TYR A O 1
ATOM 553 N N . VAL A 1 71 ? -0.625 20.147 9.167 1.00 40.19 71 VAL A N 1
ATOM 554 C CA . VAL A 1 71 ? -0.031 20.488 10.463 1.00 40.19 71 VAL A CA 1
ATOM 555 C C . VAL A 1 71 ? -0.951 21.481 11.159 1.00 40.19 71 VAL A C 1
ATOM 557 O O . VAL A 1 71 ? -1.452 22.386 10.451 1.00 40.19 71 VAL A O 1
#

Organism: Zea mays (NCBI:txid4577)

Solvent-accessible surface area (backbone atoms only — not comparable to full-atom values): 4725 Å² total; per-residue (Å²): 122,70,41,78,76,39,61,44,99,85,73,43,52,45,58,61,52,73,46,77,57,79,48,97,91,49,86,55,87,53,79,56,70,49,67,58,33,94,85,54,89,73,51,76,71,34,43,42,49,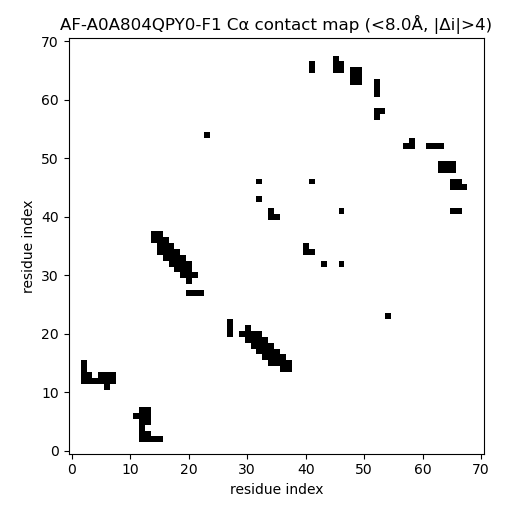48,54,53,49,61,71,68,67,52,75,88,82,60,86,71,66,74,54,85,85,79,126

Foldseek 3Di:
DVQQVDADPVRHTDQKDWDADDDLPDPPVDGPGDIDGPPDDFDPVQCVQVVVVVNVVPVPPDDGGGDDPPD

Secondary structure (DSSP, 8-state):
--GGG-B-TTSPBP-EEEE----TTS-------EEEETT-PPPTTTTHHHHHHHHH--TTT-----S----

Sequence (71 aa):
MWAVKHVGPSGKPVQAALLLNYAPSGPSRLLPVVVEQERRQLSAFDMQPFLDFVKRGNLQTEFFSVGPTYV

Mean predicted aligned error: 11.84 Å